Protein AF-A0A5D2AT23-F1 (afdb_monomer_lite)

pLDDT: mean 81.19, std 12.73, range [41.91, 94.44]

Structure (mmCIF, N/CA/C/O backbone):
data_AF-A0A5D2AT23-F1
#
_entry.id   AF-A0A5D2AT23-F1
#
loop_
_atom_site.group_PDB
_atom_site.id
_atom_site.type_symbol
_atom_site.label_atom_id
_atom_site.label_alt_id
_atom_site.label_comp_id
_atom_site.label_asym_id
_atom_site.label_entity_id
_atom_site.label_seq_id
_atom_site.pdbx_PDB_ins_code
_atom_site.Cartn_x
_atom_site.Cartn_y
_atom_site.Cartn_z
_atom_site.occupancy
_atom_site.B_iso_or_equiv
_atom_site.auth_seq_id
_atom_site.auth_comp_id
_atom_site.auth_asym_id
_atom_site.auth_atom_id
_atom_site.pdbx_PDB_model_num
ATOM 1 N N . MET A 1 1 ? 1.604 29.427 10.617 1.00 77.50 1 MET A N 1
ATOM 2 C CA . MET A 1 1 ? 0.224 28.916 10.446 1.00 77.50 1 MET A CA 1
ATOM 3 C C . MET A 1 1 ? 0.220 27.499 9.861 1.00 77.50 1 MET A C 1
ATOM 5 O O . MET A 1 1 ? -0.218 26.598 10.557 1.00 77.50 1 MET A O 1
ATOM 9 N N . LEU A 1 2 ? 0.813 27.261 8.681 1.00 85.19 2 LEU A N 1
ATOM 10 C CA . LEU A 1 2 ? 0.910 25.926 8.049 1.00 85.19 2 LEU A CA 1
ATOM 11 C C . LEU A 1 2 ? 1.588 24.843 8.911 1.00 85.19 2 LEU A C 1
ATOM 13 O O . LEU A 1 2 ? 1.031 23.767 9.080 1.00 85.19 2 LEU A O 1
ATOM 17 N N . LEU A 1 3 ? 2.737 25.133 9.534 1.00 91.12 3 LEU A N 1
ATOM 18 C CA . LEU A 1 3 ? 3.424 24.160 10.404 1.00 91.12 3 LEU A CA 1
ATOM 19 C C . LEU A 1 3 ? 2.592 23.746 11.629 1.00 91.12 3 LEU A C 1
ATOM 21 O O . LEU A 1 3 ? 2.704 22.615 12.094 1.00 91.12 3 LEU A O 1
ATOM 25 N N . LYS A 1 4 ? 1.744 24.652 12.139 1.00 90.81 4 LYS A N 1
ATOM 26 C CA . LYS A 1 4 ? 0.826 24.359 13.247 1.00 90.81 4 LYS A CA 1
ATOM 27 C C . LYS A 1 4 ? -0.269 23.398 12.786 1.00 90.81 4 LYS A C 1
ATOM 29 O O . LYS A 1 4 ? -0.530 22.424 13.473 1.00 90.81 4 LYS A O 1
ATOM 34 N N . TYR A 1 5 ? -0.828 23.635 11.599 1.00 92.75 5 TYR A N 1
ATOM 35 C CA . TYR A 1 5 ? -1.836 22.761 11.003 1.00 92.75 5 TYR A CA 1
ATOM 36 C C . TYR A 1 5 ? -1.290 21.357 10.711 1.00 92.75 5 TYR A C 1
ATOM 38 O O . TYR A 1 5 ? -1.921 20.369 11.068 1.00 92.75 5 TYR A O 1
ATOM 46 N N . CYS A 1 6 ? -0.085 21.246 10.137 1.00 93.19 6 CYS A N 1
ATOM 47 C CA . CYS A 1 6 ? 0.537 19.940 9.899 1.00 93.19 6 CYS A CA 1
ATOM 48 C C . CYS A 1 6 ? 0.772 19.169 11.204 1.00 93.19 6 CYS A C 1
ATOM 50 O O . CYS A 1 6 ? 0.516 17.970 11.251 1.00 93.19 6 CYS A O 1
ATOM 52 N N . ARG A 1 7 ? 1.225 19.854 12.263 1.00 93.81 7 ARG A N 1
ATOM 53 C CA . ARG A 1 7 ? 1.428 19.240 13.581 1.00 93.81 7 ARG A CA 1
ATOM 54 C C . ARG A 1 7 ? 0.111 18.763 14.192 1.00 93.81 7 ARG A C 1
ATOM 56 O O . ARG A 1 7 ? 0.032 17.622 14.623 1.00 93.81 7 ARG A O 1
ATOM 63 N N . GLU A 1 8 ? -0.918 19.604 14.164 1.00 94.44 8 GLU A N 1
ATOM 64 C CA . GLU A 1 8 ? -2.244 19.257 14.684 1.00 94.44 8 GLU A CA 1
ATOM 65 C C . GLU A 1 8 ? -2.850 18.061 13.934 1.00 94.44 8 GLU A C 1
ATOM 67 O O . GLU A 1 8 ? -3.403 17.149 14.542 1.00 94.44 8 GLU A O 1
ATOM 72 N N . MET A 1 9 ? -2.692 18.015 12.609 1.00 93.56 9 MET A N 1
ATOM 73 C CA . MET A 1 9 ? -3.131 16.869 11.816 1.00 93.56 9 MET A CA 1
ATOM 74 C C . MET A 1 9 ? -2.350 15.597 12.158 1.00 93.56 9 MET A C 1
ATOM 76 O O . MET A 1 9 ? -2.955 14.535 12.270 1.00 93.56 9 MET A O 1
ATOM 80 N N . GLN A 1 10 ? -1.032 15.686 12.358 1.00 92.88 10 GLN A N 1
ATOM 81 C CA . GLN A 1 10 ? -0.214 14.541 12.773 1.00 92.88 10 GLN A CA 1
ATOM 82 C C . GLN A 1 10 ? -0.622 13.997 14.146 1.00 92.88 10 GLN A C 1
ATOM 84 O O . GLN A 1 10 ? -0.684 12.780 14.309 1.00 92.88 10 GLN A O 1
ATOM 89 N N . GLU A 1 11 ? -0.926 14.874 15.105 1.00 92.44 11 GLU A N 1
ATOM 90 C CA . GLU A 1 11 ? -1.417 14.485 16.434 1.00 92.44 11 GLU A CA 1
ATOM 91 C C . GLU A 1 11 ? -2.756 13.748 16.325 1.00 92.44 11 GLU A C 1
ATOM 93 O O . GLU A 1 11 ? -2.870 12.620 16.795 1.00 92.44 11 GLU A O 1
ATOM 98 N N . ARG A 1 12 ? -3.719 14.293 15.569 1.00 92.06 12 ARG A N 1
ATOM 99 C CA . ARG A 1 12 ? -5.013 13.625 15.335 1.00 92.06 12 ARG A CA 1
ATOM 100 C C . ARG A 1 12 ? -4.865 12.256 14.667 1.00 92.06 12 ARG A C 1
ATOM 102 O O . ARG A 1 12 ? -5.567 11.316 15.031 1.00 92.06 12 ARG A O 1
ATOM 109 N N . PHE A 1 13 ? -3.968 12.128 13.687 1.00 89.00 13 PHE A N 1
ATOM 110 C CA . PHE A 1 13 ? -3.685 10.836 13.053 1.00 89.00 13 PHE A CA 1
ATOM 111 C C . PHE A 1 13 ? -3.094 9.835 14.046 1.00 89.00 13 PHE A C 1
ATOM 113 O O . PHE A 1 13 ? -3.490 8.669 14.034 1.00 89.00 13 PHE A O 1
ATOM 120 N N . ARG A 1 14 ? -2.178 10.286 14.912 1.00 88.38 14 ARG A N 1
ATOM 121 C CA . ARG A 1 14 ? -1.581 9.437 15.944 1.00 88.38 14 ARG A CA 1
ATOM 122 C C . ARG A 1 14 ? -2.644 8.940 16.920 1.00 88.38 14 ARG A C 1
ATOM 124 O O . ARG A 1 14 ? -2.759 7.728 17.084 1.00 88.38 14 ARG A O 1
ATOM 131 N N . ASP A 1 15 ? -3.479 9.835 17.440 1.00 89.31 15 ASP A N 1
ATOM 132 C CA . ASP A 1 15 ? -4.563 9.504 18.373 1.00 89.31 15 ASP A CA 1
ATOM 133 C C . ASP A 1 15 ? -5.544 8.484 17.781 1.00 89.31 15 ASP A C 1
ATOM 135 O O . ASP A 1 15 ? -5.956 7.538 18.451 1.00 89.31 15 ASP A O 1
ATOM 139 N N . LEU A 1 16 ? -5.893 8.631 16.499 1.00 88.12 16 LEU A N 1
ATOM 140 C CA . LEU A 1 16 ? -6.754 7.672 15.807 1.00 88.12 16 LEU A CA 1
ATOM 141 C C . LEU A 1 16 ? -6.089 6.301 15.635 1.00 88.12 16 LEU A C 1
ATOM 143 O O . LEU A 1 16 ? -6.782 5.287 15.729 1.00 88.12 16 LEU A O 1
ATOM 147 N N . SER A 1 17 ? -4.779 6.267 15.376 1.00 84.69 17 SER A N 1
ATOM 148 C CA . SER A 1 17 ? -4.034 5.030 15.113 1.00 84.69 17 SER A CA 1
ATOM 149 C C . SER A 1 17 ? -3.637 4.249 16.371 1.00 84.69 17 SER A C 1
ATOM 151 O O . SER A 1 17 ? -3.656 3.020 16.349 1.00 84.69 17 SER A O 1
ATOM 153 N N . GLU A 1 18 ? -3.286 4.944 17.458 1.00 85.38 18 GLU A N 1
ATOM 154 C CA . GLU A 1 18 ? -2.793 4.342 18.705 1.00 85.38 18 GLU A CA 1
ATOM 155 C C . GLU A 1 18 ? -3.932 3.963 19.660 1.00 85.38 18 GLU A C 1
ATOM 157 O O . GLU A 1 18 ? -3.723 3.178 20.581 1.00 85.38 18 GLU A O 1
ATOM 162 N N . ASN A 1 19 ? -5.153 4.457 19.427 1.00 87.56 19 ASN A N 1
ATOM 163 C CA . ASN A 1 19 ? -6.325 4.075 20.207 1.00 87.56 19 ASN A CA 1
ATOM 164 C C . ASN A 1 19 ? -6.632 2.574 20.051 1.00 87.56 19 ASN A C 1
ATOM 166 O O . ASN A 1 19 ? -7.017 2.106 18.977 1.00 87.56 19 ASN A O 1
ATOM 170 N N . ASP A 1 20 ? -6.524 1.828 21.150 1.00 82.88 20 ASP A N 1
ATOM 171 C CA . ASP A 1 20 ? -6.747 0.378 21.199 1.00 82.88 20 ASP A CA 1
ATOM 172 C C . ASP A 1 20 ? -8.133 -0.049 20.690 1.00 82.88 20 ASP A C 1
ATOM 174 O O . ASP A 1 20 ? -8.282 -1.128 20.107 1.00 82.88 20 ASP A O 1
ATOM 178 N N . ASN A 1 21 ? -9.152 0.804 20.845 1.00 85.31 21 ASN A N 1
ATOM 179 C CA . ASN A 1 21 ? -10.490 0.532 20.313 1.00 85.31 21 ASN A CA 1
ATOM 180 C C . ASN A 1 21 ? -10.502 0.524 18.778 1.00 85.31 21 ASN A C 1
ATOM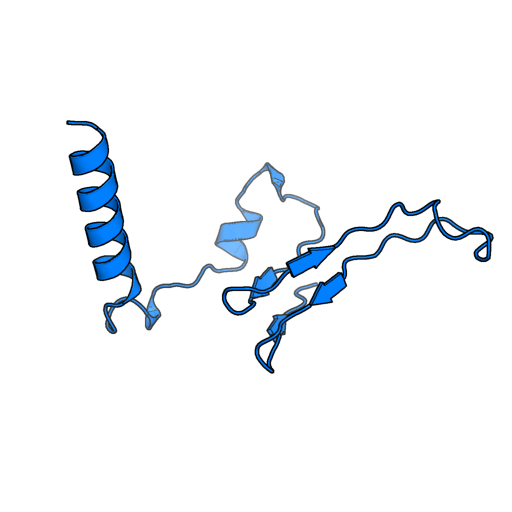 182 O O . ASN A 1 21 ? -11.245 -0.247 18.168 1.00 85.31 21 ASN A O 1
ATOM 186 N N . ASN A 1 22 ? -9.647 1.337 18.156 1.00 85.81 22 ASN A N 1
ATOM 187 C CA . ASN A 1 22 ? -9.550 1.451 16.707 1.00 85.81 22 ASN A CA 1
ATOM 188 C C . ASN A 1 22 ? -8.664 0.361 16.105 1.00 85.81 22 ASN A C 1
ATOM 190 O O . ASN A 1 22 ? -8.894 -0.024 14.964 1.00 85.81 22 ASN A O 1
ATOM 194 N N . GLN A 1 23 ? -7.707 -0.204 16.853 1.00 80.75 23 GLN A N 1
ATOM 195 C CA . GLN A 1 23 ? -6.808 -1.243 16.328 1.00 80.75 23 GLN A CA 1
ATOM 196 C C . GLN A 1 23 ? -7.552 -2.443 15.726 1.00 80.75 23 GLN A C 1
ATOM 198 O O . GLN A 1 23 ? -7.109 -3.007 14.727 1.00 80.75 23 GLN A O 1
ATOM 203 N N . LYS A 1 24 ? -8.708 -2.811 16.292 1.00 84.25 24 LYS A N 1
ATOM 204 C CA . LYS A 1 24 ? -9.553 -3.902 15.775 1.00 84.25 24 LYS A CA 1
ATOM 205 C C . LYS A 1 24 ? -10.291 -3.544 14.483 1.00 84.25 24 LYS A C 1
ATOM 207 O O . LYS A 1 24 ? -10.739 -4.448 13.789 1.00 84.25 24 LYS A O 1
ATOM 212 N N . LEU A 1 25 ? -10.421 -2.255 14.177 1.00 85.50 25 LEU A N 1
ATOM 213 C CA . LEU A 1 25 ? -11.107 -1.714 13.001 1.00 85.50 25 LEU A CA 1
ATOM 214 C C . LEU A 1 25 ? -10.127 -1.273 11.899 1.00 85.50 25 LEU A C 1
ATOM 216 O O . LEU A 1 25 ? -10.555 -0.970 10.791 1.00 85.50 25 LEU A O 1
ATOM 220 N N . LEU A 1 26 ? -8.816 -1.257 12.170 1.00 85.94 26 LEU A N 1
ATOM 221 C CA . LEU A 1 26 ? -7.766 -0.898 11.208 1.00 85.94 26 LEU A CA 1
ATOM 222 C C . LEU A 1 26 ? -7.425 -2.067 10.270 1.00 85.94 26 LEU A C 1
ATOM 224 O O . LEU A 1 26 ? -6.292 -2.554 10.221 1.00 85.94 26 LEU A O 1
ATOM 228 N N . PHE A 1 27 ? -8.416 -2.526 9.515 1.00 88.62 27 PHE A N 1
ATOM 229 C CA . PHE A 1 27 ? -8.229 -3.481 8.433 1.00 88.62 27 PHE A CA 1
ATOM 230 C C . PHE A 1 27 ? -9.074 -3.084 7.227 1.00 88.62 27 PHE A C 1
ATOM 232 O O . PHE A 1 27 ? -10.023 -2.316 7.331 1.00 88.62 27 PHE A O 1
ATOM 239 N N . VAL A 1 28 ? -8.700 -3.626 6.078 1.00 90.69 28 VAL A N 1
ATOM 240 C CA . VAL A 1 28 ? -9.478 -3.540 4.845 1.00 90.69 28 VAL A CA 1
ATOM 241 C C . VAL A 1 28 ? -9.791 -4.954 4.397 1.00 90.69 28 VAL A C 1
ATOM 243 O O . VAL A 1 28 ? -8.977 -5.869 4.582 1.00 90.69 28 VAL A O 1
ATOM 246 N N . THR A 1 29 ? -10.984 -5.148 3.855 1.00 91.00 29 THR A N 1
ATOM 247 C CA . THR A 1 29 ? -11.375 -6.422 3.269 1.00 91.00 29 THR A CA 1
ATOM 248 C C . THR A 1 29 ? -10.867 -6.523 1.837 1.00 91.00 29 THR A C 1
ATOM 250 O O . THR A 1 29 ? -10.408 -5.562 1.220 1.00 91.00 29 THR A O 1
ATOM 253 N N . GLU A 1 30 ? -10.927 -7.731 1.298 1.00 86.75 30 GLU A N 1
ATOM 254 C CA . GLU A 1 30 ? -10.588 -7.963 -0.099 1.00 86.75 30 GLU A CA 1
ATOM 255 C C . GLU A 1 30 ? -11.563 -7.254 -1.047 1.00 86.75 30 GLU A C 1
ATOM 257 O O . GLU A 1 30 ? -11.138 -6.723 -2.070 1.00 86.75 30 GLU A O 1
ATOM 262 N N . GLU A 1 31 ? -12.846 -7.199 -0.679 1.00 89.12 31 GLU A N 1
ATOM 263 C CA . GLU A 1 31 ? -13.888 -6.499 -1.433 1.00 89.12 31 GLU A CA 1
ATOM 264 C C . GLU A 1 31 ? -13.623 -4.992 -1.482 1.00 89.12 31 GLU A C 1
ATOM 266 O O . GLU A 1 31 ? -13.727 -4.400 -2.555 1.00 89.12 31 GLU A O 1
ATOM 271 N N . ASP A 1 32 ? -13.179 -4.394 -0.370 1.00 90.50 32 ASP A N 1
ATOM 272 C CA . ASP A 1 32 ? -12.834 -2.967 -0.313 1.00 90.50 32 ASP A CA 1
ATOM 273 C C . ASP A 1 32 ? -11.717 -2.614 -1.306 1.00 90.50 32 ASP A C 1
ATOM 275 O O . ASP A 1 32 ? -11.771 -1.581 -1.972 1.00 90.50 32 ASP A O 1
ATOM 279 N N . ILE A 1 33 ? -10.706 -3.484 -1.433 1.00 91.19 33 ILE A N 1
ATOM 280 C CA . ILE A 1 33 ? -9.579 -3.265 -2.349 1.00 91.19 33 ILE A CA 1
ATOM 281 C C . ILE A 1 33 ? -9.986 -3.566 -3.798 1.00 91.19 33 ILE A C 1
ATOM 283 O O . ILE A 1 33 ? -9.686 -2.777 -4.693 1.00 91.19 33 ILE A O 1
ATOM 287 N N . LYS A 1 34 ? -10.679 -4.685 -4.052 1.00 87.56 34 LYS A N 1
ATOM 288 C CA . LYS A 1 34 ? -11.119 -5.082 -5.405 1.00 87.56 34 LYS A CA 1
ATOM 289 C C . LYS A 1 34 ? -12.204 -4.164 -5.976 1.00 87.56 34 LYS A C 1
ATOM 291 O O . LYS A 1 34 ? -12.354 -4.088 -7.194 1.00 87.56 34 LYS A O 1
ATOM 296 N N . GLY A 1 35 ? -12.937 -3.452 -5.121 1.00 88.50 35 GLY A N 1
ATOM 297 C CA . GLY A 1 35 ? -13.909 -2.436 -5.521 1.00 88.50 35 GLY A CA 1
ATOM 298 C C . GLY A 1 35 ? -13.277 -1.193 -6.153 1.00 88.50 35 GLY A C 1
ATOM 299 O O . GLY A 1 35 ? -13.969 -0.440 -6.838 1.00 88.50 35 GLY A O 1
ATOM 300 N N . ILE A 1 36 ? -11.969 -0.978 -5.975 1.00 92.00 36 ILE A N 1
ATOM 301 C CA . ILE A 1 36 ? -11.252 0.147 -6.575 1.00 92.00 36 ILE A CA 1
ATOM 302 C C . ILE A 1 36 ? -11.057 -0.138 -8.077 1.00 92.00 36 ILE A C 1
ATOM 304 O O . ILE A 1 36 ? -10.370 -1.101 -8.425 1.00 92.00 36 ILE A O 1
ATOM 308 N N . PRO A 1 37 ? -11.595 0.698 -8.992 1.00 90.44 37 PRO A N 1
ATOM 309 C CA . PRO A 1 37 ? -11.578 0.411 -10.428 1.00 90.44 37 PRO A CA 1
ATOM 310 C C . PRO A 1 37 ? -10.185 0.170 -11.021 1.00 90.44 37 PRO A C 1
ATOM 312 O O . PRO A 1 37 ? -10.043 -0.619 -11.947 1.00 90.44 37 PRO A O 1
ATOM 315 N N . CYS A 1 38 ? -9.146 0.812 -10.477 1.00 89.19 38 CYS A N 1
ATOM 316 C CA . CYS A 1 38 ? -7.773 0.663 -10.963 1.00 89.19 38 CYS A CA 1
ATOM 317 C C . CYS A 1 38 ? -7.090 -0.653 -10.561 1.00 89.19 38 CYS A C 1
ATOM 319 O O . CYS A 1 38 ? -6.008 -0.934 -11.065 1.00 89.19 38 CYS A O 1
ATOM 321 N N . PHE A 1 39 ? -7.693 -1.450 -9.678 1.00 87.88 39 PHE A N 1
ATOM 322 C CA . PHE A 1 39 ? -7.170 -2.757 -9.270 1.00 87.88 39 PHE A CA 1
ATOM 323 C C . PHE A 1 39 ? -7.967 -3.928 -9.860 1.00 87.88 39 PHE A C 1
ATOM 325 O O . PHE A 1 39 ? -7.712 -5.088 -9.533 1.00 87.88 39 PHE A O 1
ATOM 332 N N . GLN A 1 40 ? -8.937 -3.646 -10.733 1.00 85.50 40 GLN A N 1
ATOM 333 C CA . GLN A 1 40 ? -9.722 -4.680 -11.396 1.00 85.50 40 GLN A CA 1
ATOM 334 C C . GLN A 1 40 ? -8.832 -5.492 -12.346 1.00 85.50 40 GLN A C 1
ATOM 336 O O . GLN A 1 40 ? -8.151 -4.932 -13.197 1.00 85.50 40 GLN A O 1
ATOM 341 N N . ASN A 1 41 ? -8.872 -6.822 -12.211 1.00 85.62 41 ASN A N 1
ATOM 342 C CA . ASN A 1 41 ? -8.077 -7.792 -12.982 1.00 85.62 41 ASN A CA 1
ATOM 343 C C . ASN A 1 41 ? -6.553 -7.738 -12.765 1.00 85.62 41 ASN A C 1
ATOM 345 O O . ASN A 1 41 ? -5.815 -8.404 -13.491 1.00 85.62 41 ASN A O 1
ATOM 349 N N . GLU A 1 42 ? -6.083 -7.011 -11.753 1.00 87.94 42 GLU A N 1
ATOM 350 C CA . GLU A 1 42 ? -4.670 -6.973 -11.377 1.00 87.94 42 GLU A CA 1
ATOM 351 C C . GLU A 1 42 ? -4.338 -8.032 -10.316 1.00 87.94 42 GLU A C 1
ATOM 353 O O . GLU A 1 42 ? -5.168 -8.405 -9.482 1.00 87.94 42 GLU A O 1
ATOM 358 N N . SER A 1 43 ? -3.091 -8.512 -10.319 1.00 87.75 43 SER A N 1
ATOM 359 C CA . SER A 1 43 ? -2.578 -9.375 -9.246 1.00 87.75 43 SER A CA 1
ATOM 360 C C . SER A 1 43 ? -2.062 -8.520 -8.092 1.00 87.75 43 SER A C 1
ATOM 362 O O . SER A 1 43 ? -1.065 -7.814 -8.229 1.00 87.75 43 SER A O 1
ATOM 364 N N . LEU A 1 44 ? -2.724 -8.594 -6.936 1.00 89.12 44 LEU A N 1
ATOM 365 C CA . LEU A 1 44 ? -2.431 -7.732 -5.789 1.00 89.12 44 LEU A CA 1
ATOM 366 C C . LEU A 1 44 ? -1.639 -8.469 -4.707 1.00 89.12 44 LEU A C 1
ATOM 368 O O . LEU A 1 44 ? -1.954 -9.596 -4.328 1.00 89.12 44 LEU A O 1
ATOM 372 N N . ILE A 1 45 ? -0.628 -7.800 -4.150 1.00 87.69 45 ILE A N 1
ATOM 373 C CA . ILE A 1 45 ? 0.174 -8.317 -3.035 1.00 87.69 45 ILE A CA 1
ATOM 374 C C . ILE A 1 45 ? 0.165 -7.286 -1.908 1.00 87.69 45 ILE A C 1
ATOM 376 O O . ILE A 1 45 ? 0.673 -6.178 -2.062 1.00 87.69 45 ILE A O 1
ATOM 380 N N . ALA A 1 46 ? -0.381 -7.663 -0.750 1.00 89.25 46 ALA A N 1
ATOM 381 C CA . ALA A 1 46 ? -0.377 -6.819 0.439 1.00 89.25 46 ALA A CA 1
ATOM 382 C C . ALA A 1 46 ? 0.878 -7.089 1.285 1.00 89.25 46 ALA A C 1
ATOM 384 O O . ALA A 1 46 ? 1.070 -8.181 1.828 1.00 89.25 46 ALA A O 1
ATOM 385 N N . ILE A 1 47 ? 1.735 -6.078 1.425 1.00 87.38 47 ILE A N 1
ATOM 386 C CA . ILE A 1 47 ? 2.972 -6.162 2.208 1.00 87.38 47 ILE A CA 1
ATOM 387 C C . ILE A 1 47 ? 2.783 -5.385 3.512 1.00 87.38 47 ILE A C 1
ATOM 389 O O . ILE A 1 47 ? 2.564 -4.177 3.491 1.00 87.38 47 ILE A O 1
ATOM 393 N N . LYS A 1 48 ? 2.910 -6.067 4.657 1.00 85.88 48 LYS A N 1
ATOM 394 C CA . LYS A 1 48 ? 2.968 -5.428 5.979 1.00 85.88 48 LYS A CA 1
ATOM 395 C C . LYS A 1 48 ? 4.374 -5.580 6.541 1.00 85.88 48 LYS A C 1
ATOM 397 O O . LYS A 1 48 ? 4.799 -6.686 6.877 1.00 85.88 48 LYS A O 1
ATOM 402 N N . ALA A 1 49 ? 5.078 -4.463 6.660 1.00 86.69 49 ALA A N 1
ATOM 403 C CA . ALA A 1 49 ? 6.454 -4.432 7.125 1.00 86.69 49 ALA A CA 1
ATOM 404 C C . ALA A 1 49 ? 6.648 -3.383 8.236 1.00 86.69 49 ALA A C 1
ATOM 406 O O . ALA A 1 49 ? 5.930 -2.381 8.248 1.00 86.69 49 ALA A O 1
ATOM 407 N N . PRO A 1 50 ? 7.584 -3.600 9.179 1.00 85.19 50 PRO A N 1
ATOM 408 C CA . PRO A 1 50 ? 7.920 -2.613 10.201 1.00 85.19 50 PRO A CA 1
ATOM 409 C C . PRO A 1 50 ? 8.454 -1.305 9.608 1.00 85.19 50 PRO A C 1
ATOM 411 O O . PRO A 1 50 ? 8.997 -1.279 8.497 1.00 85.19 50 PRO A O 1
ATOM 414 N N . HIS A 1 51 ? 8.372 -0.230 10.393 1.00 81.75 51 HIS A N 1
ATOM 415 C CA . HIS A 1 51 ? 9.032 1.030 10.060 1.00 81.75 51 HIS A CA 1
ATOM 416 C C . HIS A 1 51 ? 10.537 0.818 9.856 1.00 81.75 51 HIS A C 1
ATOM 418 O O . HIS A 1 51 ? 11.170 0.042 10.570 1.00 81.75 51 HIS A O 1
ATOM 424 N N . GLY A 1 52 ? 11.102 1.501 8.861 1.00 82.62 52 GLY A N 1
ATOM 425 C CA . GLY A 1 52 ? 12.503 1.325 8.472 1.00 82.62 52 GLY A CA 1
ATOM 426 C C . GLY A 1 52 ? 12.759 0.153 7.519 1.00 82.62 52 GLY A C 1
ATOM 427 O O . GLY A 1 52 ? 13.909 -0.083 7.159 1.00 82.62 52 GLY A O 1
ATOM 428 N N . THR A 1 53 ? 11.720 -0.563 7.070 1.00 88.50 53 THR A N 1
ATOM 429 C CA . THR A 1 53 ? 11.862 -1.520 5.962 1.00 88.50 53 THR A CA 1
ATOM 430 C C . THR A 1 53 ? 12.142 -0.776 4.660 1.00 88.50 53 THR A C 1
ATOM 432 O O . THR A 1 53 ? 11.434 0.168 4.314 1.00 88.50 53 THR A O 1
ATOM 435 N N . THR A 1 54 ? 13.151 -1.232 3.921 1.00 88.25 54 THR A N 1
ATOM 436 C CA . THR A 1 54 ? 13.488 -0.730 2.583 1.00 88.25 54 THR A CA 1
ATOM 437 C C . THR A 1 54 ? 12.963 -1.682 1.514 1.00 88.25 54 THR A C 1
ATOM 439 O O . THR A 1 54 ? 12.991 -2.903 1.694 1.00 88.25 54 THR A O 1
ATOM 442 N N . LEU A 1 55 ? 12.458 -1.112 0.421 1.00 90.50 55 LEU A N 1
ATOM 443 C CA . LEU A 1 55 ? 12.004 -1.827 -0.765 1.00 90.50 55 LEU A CA 1
ATOM 444 C C . LEU A 1 55 ? 12.936 -1.461 -1.918 1.00 90.50 55 LEU A C 1
ATOM 446 O O . LEU A 1 55 ? 13.098 -0.283 -2.225 1.00 90.50 55 LEU A O 1
ATOM 450 N N . GLU A 1 56 ? 13.525 -2.473 -2.542 1.00 88.19 56 GLU A N 1
ATOM 451 C CA . GLU A 1 56 ? 14.357 -2.336 -3.732 1.00 88.19 56 GLU A CA 1
ATOM 452 C C . GLU A 1 56 ? 13.746 -3.055 -4.924 1.00 88.19 56 GLU A C 1
ATOM 454 O O . GLU A 1 56 ? 13.212 -4.162 -4.802 1.00 88.19 56 GLU A O 1
ATOM 459 N N . VAL A 1 57 ? 13.875 -2.415 -6.080 1.00 88.12 57 VAL A N 1
ATOM 460 C CA . VAL A 1 57 ? 13.461 -2.933 -7.380 1.00 88.12 57 VAL A CA 1
ATOM 461 C C . VAL A 1 57 ? 14.649 -2.737 -8.325 1.00 88.12 57 VAL A C 1
ATOM 463 O O . VAL A 1 57 ? 14.864 -1.607 -8.761 1.00 88.12 57 VAL A O 1
ATOM 466 N N . PRO A 1 58 ? 15.466 -3.776 -8.571 1.00 86.00 58 PRO A N 1
ATOM 467 C CA . PRO A 1 58 ? 16.566 -3.687 -9.526 1.00 86.00 58 PRO A CA 1
ATOM 468 C C . PRO A 1 58 ? 16.038 -3.613 -10.960 1.00 86.00 58 PRO A C 1
ATOM 470 O O . PRO A 1 58 ? 14.888 -3.990 -11.225 1.00 86.00 58 PRO A O 1
ATOM 473 N N . ASP A 1 59 ? 16.883 -3.147 -11.881 1.00 83.44 59 ASP A N 1
ATOM 474 C CA . ASP A 1 59 ? 16.542 -3.175 -13.298 1.00 83.44 59 ASP A CA 1
ATOM 475 C C . ASP A 1 59 ? 16.453 -4.644 -13.753 1.00 83.44 59 ASP A C 1
ATOM 477 O O . ASP A 1 59 ? 17.357 -5.440 -13.481 1.00 83.44 59 ASP A O 1
ATOM 481 N N . PRO A 1 60 ? 15.361 -5.061 -14.412 1.00 82.00 60 PRO A N 1
ATOM 482 C CA . PRO A 1 60 ? 15.202 -6.445 -14.836 1.00 82.00 60 PRO A CA 1
ATOM 483 C C . PRO A 1 60 ? 16.213 -6.900 -15.907 1.00 82.00 60 PRO A C 1
ATOM 485 O O . PRO A 1 60 ? 16.250 -8.100 -16.198 1.00 82.00 60 PRO A O 1
ATOM 488 N N . ASP A 1 61 ? 16.986 -5.971 -16.483 1.00 79.75 61 ASP A N 1
ATOM 489 C CA . ASP A 1 61 ? 17.990 -6.198 -17.526 1.00 79.75 61 ASP A CA 1
ATOM 490 C C . ASP A 1 61 ? 19.453 -5.988 -17.027 1.00 79.75 61 ASP A C 1
ATOM 492 O O . ASP A 1 61 ? 20.390 -6.099 -17.817 1.00 79.75 61 ASP A O 1
ATOM 496 N N . GLU A 1 62 ? 19.677 -5.707 -15.731 1.00 70.69 62 GLU A N 1
ATOM 497 C CA . GLU A 1 62 ? 21.008 -5.395 -15.153 1.00 70.69 62 GLU A CA 1
ATOM 498 C C . GLU A 1 62 ? 21.945 -6.613 -15.001 1.00 70.69 62 GLU A C 1
ATOM 500 O O . GLU A 1 62 ? 23.168 -6.470 -15.087 1.00 70.69 62 GLU A O 1
ATOM 505 N N . ASP A 1 63 ? 21.407 -7.820 -14.793 1.00 62.03 63 ASP A N 1
ATOM 506 C CA . ASP A 1 63 ? 22.220 -9.030 -14.614 1.00 62.03 63 ASP A CA 1
ATOM 507 C C . ASP A 1 63 ? 22.576 -9.674 -15.968 1.00 62.03 63 ASP A C 1
ATOM 509 O O . ASP A 1 63 ? 21.808 -10.452 -16.540 1.00 62.03 63 ASP A O 1
ATOM 513 N N . PHE A 1 64 ? 23.801 -9.418 -16.438 1.00 56.38 64 PHE A N 1
ATOM 514 C CA . PHE A 1 64 ? 24.379 -9.997 -17.664 1.00 56.38 64 PHE A CA 1
ATOM 515 C C . PHE A 1 64 ? 24.443 -11.540 -17.680 1.00 56.38 64 PHE A C 1
ATOM 517 O O . PHE A 1 64 ? 24.643 -12.130 -18.743 1.00 56.38 64 PHE A O 1
ATOM 524 N N . ASP A 1 65 ? 24.284 -12.195 -16.525 1.00 63.31 65 ASP A N 1
ATOM 525 C CA . ASP A 1 65 ? 24.373 -13.655 -16.376 1.00 63.31 65 ASP A CA 1
ATOM 526 C C . ASP A 1 65 ? 23.047 -14.391 -16.650 1.00 63.31 65 ASP A C 1
ATOM 528 O O . ASP A 1 65 ? 23.036 -15.603 -16.892 1.00 63.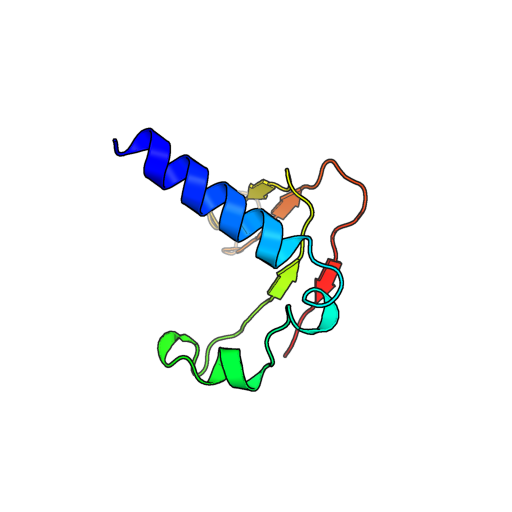31 65 ASP A O 1
ATOM 532 N N . TYR A 1 66 ? 21.912 -13.681 -16.674 1.00 57.22 66 TYR A N 1
ATOM 533 C CA . TYR A 1 66 ? 20.620 -14.273 -17.019 1.00 57.22 66 TYR A CA 1
ATOM 534 C C . TYR A 1 66 ? 20.243 -13.910 -18.454 1.00 57.22 66 TYR A C 1
ATOM 536 O O . TYR A 1 66 ? 20.004 -12.760 -18.796 1.00 57.22 66 TYR A O 1
ATOM 544 N N . ARG A 1 67 ? 20.078 -14.923 -19.311 1.00 65.88 67 ARG A N 1
ATOM 545 C CA . ARG A 1 67 ? 19.569 -14.745 -20.687 1.00 65.88 67 ARG A CA 1
ATOM 546 C C . ARG A 1 67 ? 18.096 -14.290 -20.750 1.00 65.88 67 ARG A C 1
ATOM 548 O O . ARG A 1 67 ? 17.516 -14.289 -21.833 1.00 65.88 67 ARG A O 1
ATOM 555 N N . GLN A 1 68 ? 17.460 -13.975 -19.617 1.00 71.88 68 GLN A N 1
ATOM 556 C CA . GLN A 1 68 ? 16.032 -13.684 -19.531 1.00 71.88 68 GLN A CA 1
ATOM 557 C C . GLN A 1 68 ? 15.725 -12.611 -18.480 1.00 71.88 68 GLN A C 1
ATOM 559 O O . GLN A 1 68 ? 16.167 -12.706 -17.337 1.00 71.88 68 GLN A O 1
ATOM 564 N N . ARG A 1 69 ? 14.904 -11.635 -18.886 1.00 78.44 69 ARG A N 1
ATOM 565 C CA . ARG A 1 69 ? 14.424 -10.504 -18.085 1.00 78.44 69 ARG A CA 1
ATOM 566 C C . ARG A 1 69 ? 13.741 -10.977 -16.801 1.00 78.44 69 ARG A C 1
ATOM 568 O O . ARG A 1 69 ? 12.754 -11.718 -16.871 1.00 78.44 69 ARG A O 1
ATOM 575 N N . ARG A 1 70 ? 14.233 -10.549 -15.634 1.00 78.69 70 ARG A N 1
ATOM 576 C CA . ARG A 1 70 ? 13.721 -11.010 -14.332 1.00 78.69 70 ARG A CA 1
ATOM 577 C C . ARG A 1 70 ? 13.312 -9.843 -13.444 1.00 78.69 70 ARG A C 1
ATOM 579 O O . ARG A 1 70 ? 14.142 -9.091 -12.961 1.00 78.69 70 ARG A O 1
ATOM 586 N N . TYR A 1 71 ? 12.018 -9.748 -13.157 1.00 84.06 71 TYR A N 1
ATOM 587 C CA . TYR A 1 71 ? 11.490 -8.772 -12.207 1.00 84.06 71 TYR A CA 1
ATOM 588 C C . TYR A 1 71 ? 11.637 -9.282 -10.771 1.00 84.06 71 TYR A C 1
ATOM 590 O O . TYR A 1 71 ? 11.291 -10.429 -10.471 1.00 84.06 71 TYR A O 1
ATOM 598 N N . GLY A 1 72 ? 12.133 -8.426 -9.880 1.00 83.31 72 GLY A N 1
ATOM 599 C CA . GLY A 1 72 ? 12.318 -8.736 -8.467 1.00 83.31 72 GLY A CA 1
ATOM 600 C C . GLY A 1 72 ? 11.909 -7.570 -7.577 1.00 83.31 72 GLY A C 1
ATOM 601 O O . GLY A 1 72 ? 12.098 -6.412 -7.930 1.00 83.31 72 GLY A O 1
ATOM 602 N N . ILE A 1 73 ? 11.346 -7.885 -6.411 1.00 87.56 73 ILE A N 1
ATOM 603 C CA . ILE A 1 73 ? 11.093 -6.914 -5.343 1.00 87.56 73 ILE A CA 1
ATOM 604 C C . ILE A 1 73 ? 11.775 -7.443 -4.085 1.00 87.56 73 ILE A C 1
ATOM 606 O O . ILE A 1 73 ? 11.421 -8.511 -3.573 1.00 87.56 73 ILE A O 1
ATOM 610 N N . PHE A 1 74 ? 12.750 -6.693 -3.580 1.00 85.81 74 PHE A N 1
ATOM 611 C CA . PHE A 1 74 ? 13.547 -7.061 -2.417 1.00 85.81 74 PHE A CA 1
ATOM 612 C C . PHE A 1 74 ? 13.134 -6.202 -1.229 1.00 85.81 74 PHE A C 1
ATOM 614 O O . PHE A 1 74 ? 13.223 -4.980 -1.256 1.00 85.81 74 PHE A O 1
ATOM 621 N N . LEU A 1 75 ? 12.670 -6.855 -0.166 1.00 87.44 75 LEU A N 1
ATOM 622 C CA . LEU A 1 75 ? 12.339 -6.198 1.094 1.00 87.44 75 LEU A CA 1
ATOM 623 C C . LEU A 1 75 ? 13.455 -6.476 2.091 1.00 87.44 75 LEU A C 1
ATOM 625 O O . LEU A 1 75 ? 13.700 -7.639 2.422 1.00 87.44 75 LEU A O 1
ATOM 629 N N . ARG A 1 76 ? 14.087 -5.425 2.608 1.00 83.44 76 ARG A N 1
ATOM 630 C CA . ARG A 1 76 ? 15.063 -5.535 3.695 1.00 83.44 76 ARG A CA 1
ATOM 631 C C . ARG A 1 76 ? 14.556 -4.816 4.927 1.00 83.44 76 ARG A C 1
ATOM 633 O O . ARG A 1 76 ? 14.375 -3.601 4.915 1.00 83.44 76 ARG A O 1
ATOM 640 N N . SER A 1 77 ? 14.366 -5.579 5.994 1.00 76.06 77 SER A N 1
ATOM 641 C CA . SER A 1 77 ? 14.029 -5.056 7.311 1.00 76.06 77 SER A CA 1
ATOM 642 C C . SER A 1 77 ? 15.218 -5.244 8.242 1.00 76.06 77 SER A C 1
ATOM 644 O O . SER A 1 77 ? 15.751 -6.346 8.355 1.00 76.06 77 SER A O 1
ATOM 646 N N . THR A 1 78 ? 15.615 -4.175 8.926 1.00 68.50 78 THR A N 1
ATOM 647 C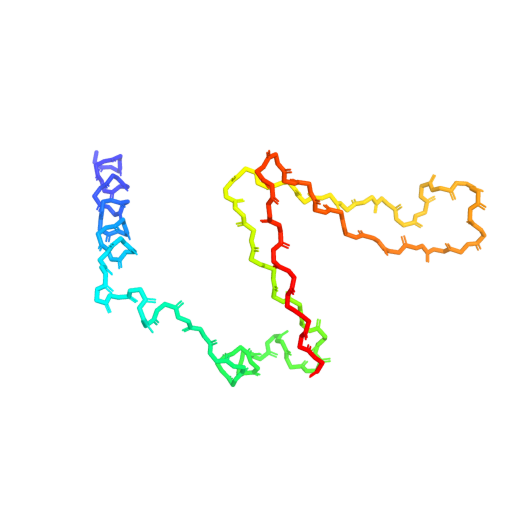 CA . THR A 1 78 ? 16.579 -4.223 10.037 1.00 68.50 78 THR A CA 1
ATOM 648 C C . THR A 1 78 ? 15.950 -4.784 11.316 1.00 68.50 78 THR A C 1
ATOM 650 O O . THR A 1 78 ? 16.659 -5.199 12.227 1.00 68.50 78 THR A O 1
ATOM 653 N N . MET A 1 79 ? 14.614 -4.842 11.374 1.00 60.31 79 MET A N 1
ATOM 654 C CA . MET A 1 79 ? 13.834 -5.441 12.458 1.00 60.31 79 MET A CA 1
ATOM 655 C C . MET A 1 79 ? 13.349 -6.839 12.041 1.00 60.31 79 MET A C 1
ATOM 657 O O . MET A 1 79 ? 12.820 -7.025 10.946 1.00 60.31 79 MET A O 1
ATOM 661 N N . ALA A 1 80 ? 13.526 -7.833 12.906 1.00 56.50 80 ALA A N 1
ATOM 662 C CA . ALA A 1 80 ? 13.596 -9.257 12.559 1.00 56.50 80 ALA A CA 1
ATOM 663 C C . ALA A 1 80 ? 12.309 -9.962 12.048 1.00 56.50 80 ALA A C 1
ATOM 665 O O . ALA A 1 80 ? 12.256 -11.189 12.079 1.00 56.50 80 ALA A O 1
ATOM 666 N N . ASN A 1 81 ? 11.261 -9.274 11.572 1.00 57.12 81 ASN A N 1
ATOM 667 C CA . ASN A 1 81 ? 10.082 -9.978 11.046 1.00 57.12 81 ASN A CA 1
ATOM 668 C C . ASN A 1 81 ? 9.344 -9.229 9.923 1.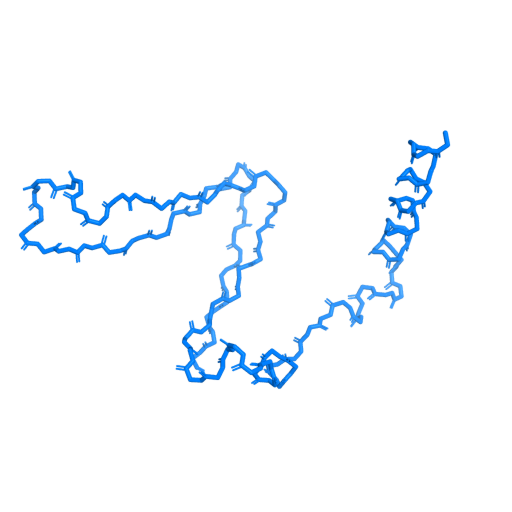00 57.12 81 ASN A C 1
ATOM 670 O O . ASN A 1 81 ? 8.706 -8.201 10.148 1.00 57.12 81 ASN A O 1
ATOM 674 N N . LEU A 1 82 ? 9.398 -9.785 8.710 1.00 55.78 82 LEU A N 1
ATOM 675 C CA . LEU A 1 82 ? 8.606 -9.365 7.552 1.00 55.78 82 LEU A CA 1
ATOM 676 C C . LEU A 1 82 ? 7.424 -10.329 7.388 1.00 55.78 82 LEU A C 1
ATOM 678 O O . LEU A 1 82 ? 7.629 -11.510 7.111 1.00 55.78 82 LEU A O 1
ATOM 682 N N . ARG A 1 83 ? 6.181 -9.844 7.519 1.00 57.38 83 ARG A N 1
ATOM 683 C CA . ARG A 1 83 ? 4.983 -10.659 7.251 1.00 57.38 83 ARG A CA 1
ATOM 684 C C . ARG A 1 83 ? 4.554 -10.482 5.794 1.00 57.38 83 ARG A C 1
ATOM 686 O O . ARG A 1 83 ? 4.070 -9.421 5.407 1.00 57.38 83 ARG A O 1
ATOM 693 N N . ARG A 1 84 ? 4.708 -11.536 4.989 1.00 56.72 84 ARG A N 1
ATOM 694 C CA . ARG A 1 84 ? 4.164 -11.605 3.624 1.00 56.72 84 ARG A CA 1
ATOM 695 C C . ARG A 1 84 ? 2.803 -12.299 3.659 1.00 56.72 84 ARG A C 1
ATOM 697 O O . ARG A 1 84 ? 2.721 -13.422 4.142 1.00 56.72 84 ARG A O 1
ATOM 704 N N . ASN A 1 85 ? 1.763 -11.655 3.13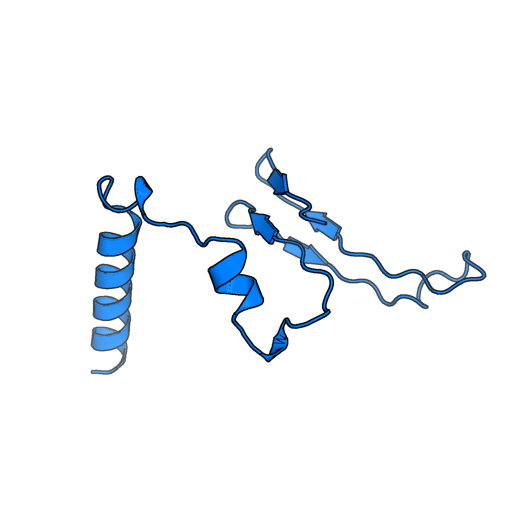1 1.00 49.88 85 ASN A N 1
ATOM 705 C CA . ASN A 1 85 ? 0.481 -12.300 2.843 1.00 49.88 85 ASN A CA 1
ATOM 706 C C . ASN A 1 85 ? 0.253 -12.239 1.329 1.00 49.88 85 ASN A C 1
ATOM 708 O O . ASN A 1 85 ? 0.155 -11.154 0.764 1.00 49.88 85 ASN A O 1
ATOM 712 N N . LEU A 1 86 ? 0.203 -13.399 0.674 1.00 46.16 86 LEU A N 1
ATOM 713 C CA . LEU A 1 86 ? -0.152 -13.510 -0.740 1.00 46.16 86 LEU A CA 1
ATOM 714 C C . LEU A 1 86 ? -1.622 -13.925 -0.824 1.00 46.16 86 LEU A C 1
ATOM 716 O O . LEU A 1 86 ? -1.982 -15.002 -0.348 1.00 46.16 86 LEU A O 1
ATOM 720 N N . LYS A 1 87 ? -2.461 -13.073 -1.409 1.00 48.91 87 LYS A N 1
ATOM 721 C CA . LYS A 1 87 ? -3.844 -13.400 -1.764 1.00 48.91 87 LYS A CA 1
ATOM 722 C C . LYS A 1 87 ? -3.864 -13.609 -3.277 1.00 48.91 87 LYS A C 1
ATOM 724 O O . LYS A 1 87 ? -3.520 -12.690 -4.009 1.00 48.91 87 LYS A O 1
ATOM 729 N N . ARG A 1 88 ? -4.133 -14.843 -3.706 1.00 41.91 88 ARG A N 1
ATOM 730 C CA . ARG A 1 88 ? -4.408 -15.166 -5.112 1.00 41.91 88 ARG A CA 1
ATOM 731 C C . ARG A 1 88 ? -5.861 -14.850 -5.422 1.00 41.91 88 ARG A C 1
ATOM 733 O O . ARG A 1 88 ? -6.682 -15.064 -4.503 1.00 41.91 88 ARG A O 1
#

Sequence (88 aa):
MLLKYCREMQERFRDLSENDNNQKLLFVTEEDIKGIPCFQNESLIAIKAPHGTTLEVPDPDEDFDYRQRRYGIFLRSTMANLRRNLKR

InterPro domains:
  IPR015633 E2F Family [PTHR12081] (7-80)
  IPR032198 E2F transcription factor, CC-MB domain [PF16421] (5-80)
  IPR032198 E2F transcription factor, CC-MB domain [cd14660] (7-79)
  IPR037241 E2F-DP heterodimerization region [SSF144074] (5-80)

Foldseek 3Di:
DVVVVVVVVVVVVCCCCVPPVCVVVPDDDPCRVCVPPVCPPHQDWDWDDDPPKDKDWDFQPPDPVDPDRDTDIDIDDPDPDTDTDGDD

Radius of gyration: 18.66 Å; chains: 1; bounding box: 38×44×42 Å

S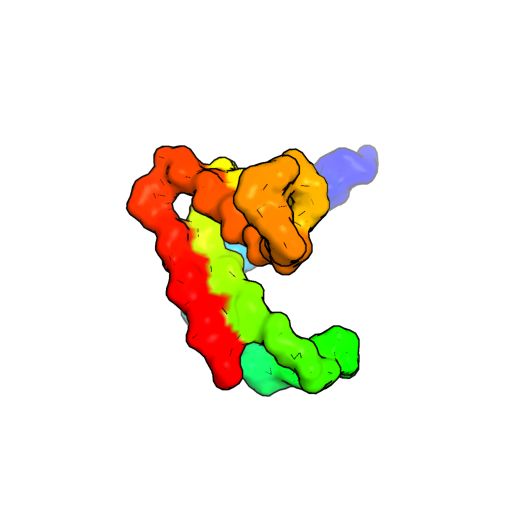econdary structure (DSSP, 8-state):
-HHHHHHHHHHHHHHHHH-HHHHTT----HHHHHTSGGGTT---EEEE--TT-EEE---TT--TT-SS-----EEE-SSS--EEEE--

Organism: Gossypium darwinii (NCBI:txid34276)